Protein AF-A0A943GBY3-F1 (afdb_monomer)

Structure (mmCIF, N/CA/C/O backbone):
data_AF-A0A943GBY3-F1
#
_entry.id   AF-A0A943GBY3-F1
#
loop_
_atom_site.group_PDB
_atom_site.id
_atom_site.type_symbol
_atom_site.label_atom_id
_atom_site.label_alt_id
_atom_site.label_comp_id
_atom_site.label_asym_id
_atom_site.label_entity_id
_atom_site.label_seq_id
_atom_site.pdbx_PDB_ins_code
_atom_site.Cartn_x
_atom_site.Cartn_y
_atom_site.Cartn_z
_atom_site.occupancy
_atom_site.B_iso_or_equiv
_atom_site.auth_seq_id
_atom_site.auth_comp_id
_atom_site.auth_asym_id
_atom_site.auth_atom_id
_atom_site.pdbx_PDB_model_num
ATOM 1 N N . MET A 1 1 ? -19.223 10.887 -2.222 1.00 46.97 1 MET A N 1
ATOM 2 C CA . MET A 1 1 ? -18.222 11.678 -1.467 1.00 46.97 1 MET A CA 1
ATOM 3 C C . MET A 1 1 ? -17.226 10.800 -0.709 1.00 46.97 1 MET A C 1
ATOM 5 O O . MET A 1 1 ? -16.045 11.095 -0.790 1.00 46.97 1 MET A O 1
ATOM 9 N N . GLU A 1 2 ? -17.634 9.714 -0.036 1.00 48.19 2 GLU A N 1
ATOM 10 C CA . GLU A 1 2 ? -16.685 8.800 0.644 1.00 48.19 2 GLU A CA 1
ATOM 11 C C . GLU A 1 2 ? -15.693 8.096 -0.299 1.00 48.19 2 GLU A C 1
ATOM 13 O O . GLU A 1 2 ? -14.523 7.940 0.044 1.00 48.19 2 GLU A O 1
ATOM 18 N N . ASP A 1 3 ? -16.129 7.704 -1.500 1.00 55.00 3 ASP A N 1
ATOM 19 C CA . ASP A 1 3 ? -15.289 6.931 -2.424 1.00 55.00 3 ASP A CA 1
ATOM 20 C C . ASP A 1 3 ? -14.122 7.716 -3.037 1.00 55.00 3 ASP A C 1
ATOM 22 O O . ASP A 1 3 ? -13.077 7.132 -3.325 1.00 55.00 3 ASP A O 1
ATOM 26 N N . GLU A 1 4 ? -14.243 9.035 -3.213 1.00 56.72 4 GLU A N 1
ATOM 27 C CA . GLU A 1 4 ? -13.176 9.835 -3.833 1.00 56.72 4 GLU A CA 1
ATOM 28 C C . GLU A 1 4 ? -11.934 9.929 -2.939 1.00 56.72 4 GLU A C 1
ATOM 30 O O . GLU A 1 4 ? -10.812 9.813 -3.428 1.00 56.72 4 GLU A O 1
ATOM 35 N N . ASN A 1 5 ? -12.117 10.041 -1.620 1.00 58.22 5 ASN A N 1
ATOM 36 C CA . ASN A 1 5 ? -11.009 10.100 -0.659 1.00 58.22 5 ASN A CA 1
ATOM 37 C C . ASN A 1 5 ? -10.229 8.781 -0.546 1.00 58.22 5 ASN A C 1
ATOM 39 O O . ASN A 1 5 ? -9.091 8.771 -0.077 1.00 58.22 5 ASN A O 1
ATOM 43 N N . ILE A 1 6 ? -10.830 7.665 -0.959 1.00 61.81 6 ILE A N 1
ATOM 44 C CA . ILE A 1 6 ? -10.213 6.334 -0.921 1.00 61.81 6 ILE A CA 1
ATOM 45 C C . ILE A 1 6 ? -9.581 6.014 -2.276 1.00 61.81 6 ILE A C 1
ATOM 47 O O . ILE A 1 6 ? -8.481 5.448 -2.361 1.00 61.81 6 ILE A O 1
ATOM 51 N N . ASN A 1 7 ? -10.279 6.373 -3.352 1.00 63.84 7 ASN A N 1
ATOM 52 C CA . ASN A 1 7 ? -9.898 5.962 -4.687 1.00 63.84 7 ASN A CA 1
ATOM 53 C C . ASN A 1 7 ? -8.944 6.936 -5.373 1.00 63.84 7 ASN A C 1
ATOM 55 O O . ASN A 1 7 ? -8.018 6.440 -6.009 1.00 63.84 7 ASN A O 1
ATOM 59 N N . SER A 1 8 ? -9.107 8.250 -5.176 1.00 60.72 8 SER A N 1
ATOM 60 C CA . SER A 1 8 ? -8.318 9.292 -5.846 1.00 60.72 8 SER A CA 1
ATOM 61 C C . SER A 1 8 ? -8.202 10.573 -4.994 1.00 60.72 8 SER A C 1
ATOM 63 O O . SER A 1 8 ? -8.860 11.581 -5.274 1.00 60.72 8 SER A O 1
ATOM 65 N N . PRO A 1 9 ? -7.384 10.587 -3.922 1.00 65.44 9 PRO A N 1
ATOM 66 C CA . PRO A 1 9 ? -7.232 11.784 -3.101 1.00 65.44 9 PRO A CA 1
ATOM 67 C C . PRO A 1 9 ? -6.562 12.898 -3.920 1.00 65.44 9 PRO A C 1
ATOM 69 O O . PRO A 1 9 ? -5.498 12.692 -4.504 1.00 65.44 9 PRO A O 1
ATOM 72 N N . LYS A 1 10 ? -7.162 14.098 -3.936 1.00 57.97 10 LYS A N 1
ATOM 73 C CA . LYS A 1 10 ? -6.766 15.222 -4.816 1.00 57.97 10 LYS A CA 1
ATOM 74 C C . LYS A 1 10 ? -5.278 15.608 -4.763 1.00 57.97 10 LYS A C 1
ATOM 76 O O . LYS A 1 10 ? -4.766 16.137 -5.740 1.00 57.97 10 LYS A O 1
ATOM 81 N N . HIS A 1 11 ? -4.583 15.333 -3.661 1.00 63.81 11 HIS A N 1
ATOM 82 C CA . HIS A 1 11 ? -3.164 15.658 -3.473 1.00 63.81 11 HIS A CA 1
ATOM 83 C C . HIS A 1 11 ? -2.183 14.626 -4.058 1.00 63.81 11 HIS A C 1
ATOM 85 O O . HIS A 1 11 ? -0.983 14.872 -4.040 1.00 63.81 11 HIS A O 1
ATOM 91 N N . TYR A 1 12 ? -2.654 13.482 -4.573 1.00 59.69 12 TYR A N 1
ATOM 92 C CA . TYR A 1 12 ? -1.785 12.477 -5.207 1.00 59.69 12 TYR A CA 1
ATOM 93 C C . TYR A 1 12 ? -1.665 12.624 -6.725 1.00 59.69 12 TYR A C 1
ATOM 95 O O . TYR A 1 12 ? -0.906 11.866 -7.336 1.00 59.69 12 TYR A O 1
ATOM 103 N N . ARG A 1 13 ? -2.397 13.564 -7.333 1.00 61.75 13 ARG A N 1
ATOM 104 C CA . ARG A 1 13 ? -2.311 13.860 -8.767 1.00 61.75 13 ARG A CA 1
ATOM 105 C C . ARG A 1 13 ? -1.188 14.857 -9.025 1.00 61.75 13 ARG A C 1
ATOM 107 O O . ARG A 1 13 ? -1.123 15.892 -8.363 1.00 61.75 13 ARG A O 1
ATOM 114 N N . LEU A 1 14 ? -0.331 14.562 -9.999 1.00 62.59 14 LEU A N 1
ATOM 115 C CA . LEU A 1 14 ? 0.653 15.535 -10.466 1.00 62.59 14 LEU A CA 1
ATOM 116 C C . LEU A 1 14 ? -0.050 16.630 -11.289 1.00 62.59 14 LEU A C 1
ATOM 118 O O . LEU A 1 14 ? -0.821 16.304 -12.193 1.00 62.59 14 LEU A O 1
ATOM 122 N N . PRO A 1 15 ? 0.188 17.926 -11.020 1.00 58.97 15 PRO A N 1
ATOM 123 C CA . PRO A 1 15 ? -0.406 19.003 -11.807 1.00 58.97 15 PRO A CA 1
ATOM 124 C C . PRO A 1 15 ? -0.070 18.842 -13.298 1.00 58.97 15 PRO A C 1
ATOM 126 O O . PRO A 1 15 ? 1.098 18.739 -13.662 1.00 58.97 15 PRO A O 1
ATOM 129 N N . GLY A 1 16 ? -1.089 18.801 -14.160 1.00 62.69 16 GLY A N 1
ATOM 130 C CA . GLY A 1 16 ? -0.919 18.679 -15.615 1.00 62.69 16 GLY A CA 1
ATOM 131 C C . GLY A 1 16 ? -0.747 17.253 -16.157 1.00 62.69 16 GLY A C 1
ATOM 132 O O . GLY A 1 16 ? -0.766 17.075 -17.371 1.00 62.69 16 GLY A O 1
ATOM 133 N N . LEU A 1 17 ? -0.649 16.231 -15.298 1.00 59.19 17 LEU A N 1
ATOM 134 C CA . LEU A 1 17 ? -0.608 14.818 -15.688 1.00 59.19 17 LEU A CA 1
ATOM 135 C C . LEU A 1 17 ? -1.738 14.064 -14.979 1.00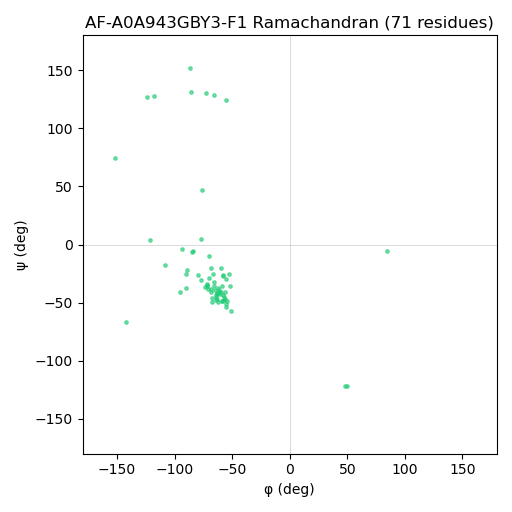 59.19 17 LEU A C 1
ATOM 137 O O . LEU A 1 17 ? -1.847 14.099 -13.757 1.00 59.19 17 LEU A O 1
ATOM 141 N N . ASN A 1 18 ? -2.575 13.338 -15.725 1.00 66.50 18 ASN A N 1
ATOM 142 C CA . ASN A 1 18 ? -3.609 12.464 -15.150 1.00 66.50 18 ASN A CA 1
ATOM 143 C C . ASN A 1 18 ? -2.995 11.161 -14.592 1.00 66.50 18 ASN A C 1
ATOM 145 O O . ASN A 1 18 ? -3.440 10.065 -14.915 1.00 66.50 18 ASN A O 1
ATOM 149 N N . ILE A 1 19 ? -1.912 11.297 -13.826 1.00 75.00 19 ILE A N 1
ATOM 150 C CA . ILE A 1 19 ? -1.130 10.217 -13.231 1.00 75.00 19 ILE A CA 1
ATOM 151 C C . ILE A 1 19 ? -1.208 10.378 -11.718 1.00 75.00 19 ILE A C 1
ATOM 153 O O . ILE A 1 19 ? -0.927 11.454 -11.177 1.00 75.00 19 ILE A O 1
ATOM 157 N N . GLU A 1 20 ? -1.583 9.305 -11.030 1.00 81.69 20 GLU A N 1
ATOM 158 C CA . GLU A 1 20 ? -1.556 9.269 -9.576 1.00 81.69 20 GLU A CA 1
ATOM 159 C C . GLU A 1 20 ? -0.176 8.834 -9.080 1.00 81.69 20 GLU A C 1
ATOM 161 O O . GLU A 1 20 ? 0.531 8.052 -9.714 1.00 81.69 20 GLU A O 1
ATOM 166 N N . SER A 1 21 ? 0.204 9.282 -7.885 1.00 84.75 21 SER A N 1
ATOM 167 C CA . SER A 1 21 ? 1.492 8.912 -7.277 1.00 84.75 21 SER A CA 1
ATOM 168 C C . SER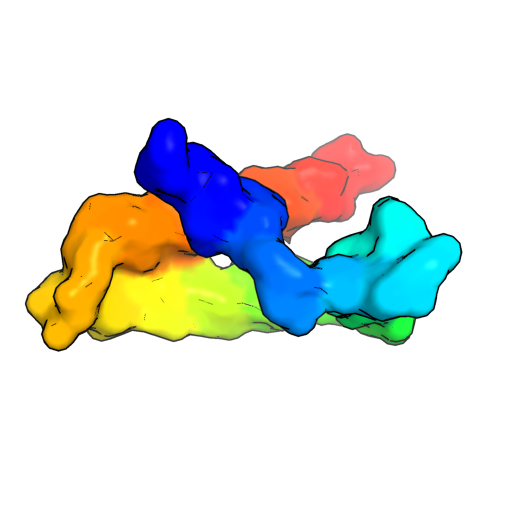 A 1 21 ? 1.682 7.391 -7.174 1.00 84.75 21 SER A C 1
ATOM 170 O O . SER A 1 21 ? 2.805 6.894 -7.251 1.00 84.75 21 SER A O 1
ATOM 172 N N . ILE A 1 22 ? 0.587 6.633 -7.040 1.00 88.25 22 ILE A N 1
ATOM 173 C CA . ILE A 1 22 ? 0.629 5.169 -7.004 1.00 88.25 22 ILE A CA 1
ATOM 174 C C . ILE A 1 22 ? 1.084 4.556 -8.333 1.00 88.25 22 ILE A C 1
ATOM 176 O O . ILE A 1 22 ? 1.749 3.522 -8.320 1.00 88.25 22 ILE A O 1
ATOM 180 N N . ASP A 1 23 ? 0.777 5.188 -9.465 1.00 89.69 23 ASP A N 1
ATOM 181 C CA . ASP A 1 23 ? 1.171 4.692 -10.783 1.00 89.69 23 ASP A CA 1
ATOM 182 C C . ASP A 1 23 ? 2.676 4.851 -10.993 1.00 89.69 23 ASP A C 1
ATOM 184 O O . ASP A 1 23 ? 3.333 3.932 -11.482 1.00 89.69 23 ASP A O 1
ATOM 188 N N . ILE A 1 24 ? 3.242 5.961 -10.514 1.00 90.75 24 ILE A N 1
ATOM 189 C CA . ILE A 1 24 ? 4.691 6.197 -10.502 1.00 90.75 24 ILE A CA 1
ATOM 190 C C . ILE A 1 24 ? 5.386 5.173 -9.602 1.00 90.75 24 ILE A C 1
ATOM 192 O O . ILE A 1 24 ? 6.344 4.529 -10.024 1.00 90.75 24 ILE A O 1
ATOM 196 N N . ILE A 1 25 ? 4.878 4.965 -8.381 1.00 93.06 25 ILE A N 1
ATOM 197 C CA . ILE A 1 25 ? 5.421 3.961 -7.452 1.00 93.06 25 ILE A CA 1
ATOM 198 C C . ILE A 1 25 ? 5.375 2.565 -8.082 1.00 93.06 25 ILE A C 1
ATOM 200 O O . ILE A 1 25 ? 6.347 1.815 -7.999 1.00 93.06 25 ILE A O 1
ATOM 204 N N . ARG A 1 26 ? 4.266 2.212 -8.742 1.00 92.94 26 ARG A N 1
ATOM 205 C CA . ARG A 1 26 ? 4.112 0.922 -9.421 1.00 92.94 26 ARG A CA 1
ATOM 206 C C . ARG A 1 26 ? 5.118 0.758 -10.562 1.00 92.94 26 ARG A C 1
ATOM 208 O O . ARG A 1 26 ? 5.719 -0.308 -10.668 1.00 92.94 26 ARG A O 1
ATOM 215 N N . ALA A 1 27 ? 5.333 1.799 -11.367 1.00 93.00 27 ALA A N 1
ATOM 216 C CA . ALA A 1 27 ? 6.307 1.789 -12.456 1.00 93.00 27 ALA A CA 1
ATOM 217 C C . ALA A 1 27 ? 7.752 1.635 -11.949 1.00 93.00 27 ALA A C 1
ATOM 219 O O . ALA A 1 27 ? 8.503 0.832 -12.496 1.00 93.00 27 ALA A O 1
ATOM 220 N N . ILE A 1 28 ? 8.122 2.344 -10.876 1.00 95.62 28 ILE A N 1
ATOM 221 C CA . ILE A 1 28 ? 9.465 2.274 -10.277 1.00 95.62 28 ILE A CA 1
ATOM 222 C C . ILE A 1 28 ? 9.723 0.901 -9.644 1.00 95.62 28 ILE A C 1
ATOM 224 O O . ILE A 1 28 ? 10.791 0.321 -9.829 1.00 95.62 28 ILE A O 1
ATOM 228 N N . LEU A 1 29 ? 8.766 0.376 -8.873 1.00 95.38 29 LEU A N 1
ATOM 229 C CA . LEU A 1 29 ? 8.970 -0.858 -8.112 1.00 95.38 29 LEU A CA 1
ATOM 230 C C . LEU A 1 29 ? 8.825 -2.127 -8.962 1.00 95.38 29 LEU A C 1
ATOM 232 O O . LEU A 1 29 ? 9.396 -3.159 -8.600 1.00 95.38 29 LEU A O 1
ATOM 236 N N . GLY A 1 30 ? 8.060 -2.093 -10.057 1.00 93.31 30 GLY A N 1
ATOM 237 C CA . GLY A 1 30 ? 7.833 -3.255 -10.921 1.00 93.31 30 GLY A CA 1
ATOM 238 C C . GLY A 1 30 ? 7.410 -4.493 -10.119 1.00 93.31 30 GLY A C 1
ATOM 239 O O . GLY A 1 30 ? 6.452 -4.448 -9.346 1.00 93.31 30 GLY A O 1
ATOM 240 N N . LYS A 1 31 ? 8.173 -5.592 -10.231 1.00 93.31 31 LYS A N 1
ATOM 241 C CA . LYS A 1 31 ? 7.920 -6.853 -9.498 1.00 93.31 31 LYS A CA 1
ATOM 242 C C . LYS A 1 31 ? 7.944 -6.718 -7.968 1.00 93.31 31 LYS A C 1
ATOM 244 O O . LYS A 1 31 ? 7.403 -7.569 -7.266 1.00 93.31 31 LYS A O 1
ATOM 249 N N . TYR A 1 32 ? 8.570 -5.668 -7.435 1.00 95.88 32 TYR A N 1
ATOM 250 C CA . TYR A 1 32 ? 8.646 -5.414 -5.995 1.00 95.88 32 TYR A CA 1
ATOM 251 C C . TYR A 1 32 ? 7.423 -4.659 -5.453 1.00 95.88 32 TYR A C 1
ATOM 253 O O . TYR A 1 32 ? 7.279 -4.531 -4.237 1.00 95.88 32 TYR A O 1
ATOM 261 N N . PHE A 1 33 ? 6.503 -4.205 -6.315 1.00 96.50 33 PHE A N 1
ATOM 262 C CA . PHE A 1 33 ? 5.287 -3.491 -5.905 1.00 96.50 33 PHE A CA 1
ATOM 263 C C . PHE A 1 33 ? 4.404 -4.303 -4.939 1.00 96.50 33 PHE A C 1
ATOM 265 O O . PHE A 1 33 ? 3.727 -3.730 -4.083 1.00 96.50 33 PHE A O 1
ATOM 272 N N . LYS A 1 34 ? 4.465 -5.640 -4.997 1.00 96.25 34 LYS A N 1
ATOM 273 C CA . LYS A 1 34 ? 3.752 -6.518 -4.058 1.00 96.25 34 LYS A CA 1
ATOM 274 C C . LYS A 1 34 ? 4.135 -6.283 -2.595 1.00 96.25 34 LYS A C 1
ATOM 276 O O . LYS A 1 34 ? 3.268 -6.295 -1.725 1.00 96.25 34 LYS A O 1
ATOM 281 N N . TRP A 1 35 ? 5.402 -5.972 -2.320 1.00 97.62 35 TRP A N 1
ATOM 282 C CA . TRP A 1 35 ? 5.874 -5.689 -0.962 1.00 97.62 35 TRP A CA 1
ATOM 283 C C . TRP A 1 35 ? 5.377 -4.336 -0.452 1.00 97.62 35 TRP A C 1
ATOM 285 O O . TRP A 1 35 ? 5.025 -4.205 0.720 1.00 97.62 35 TRP A O 1
ATOM 295 N N . PHE A 1 36 ? 5.259 -3.350 -1.347 1.00 97.25 36 PHE A N 1
ATOM 296 C CA . PHE A 1 36 ? 4.614 -2.078 -1.030 1.00 97.25 36 PHE A CA 1
ATOM 297 C C . PHE A 1 36 ? 3.134 -2.272 -0.675 1.00 97.25 36 PHE A C 1
ATOM 299 O O . PHE A 1 36 ? 2.650 -1.684 0.297 1.00 97.25 36 PHE A O 1
ATOM 306 N N . CYS A 1 37 ? 2.418 -3.124 -1.416 1.00 97.75 37 CYS A N 1
ATOM 307 C CA . CYS A 1 37 ? 1.029 -3.462 -1.105 1.00 97.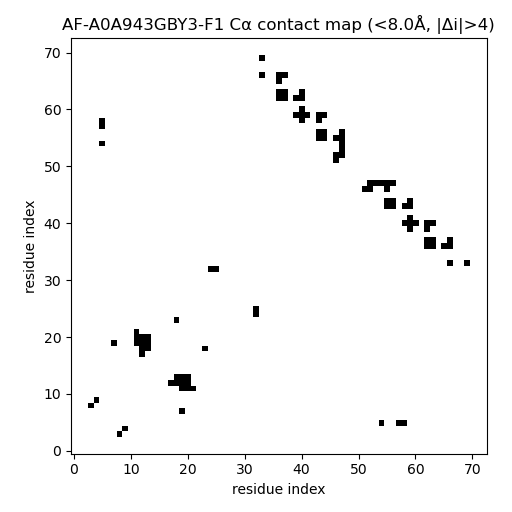75 37 CYS A CA 1
ATOM 308 C C . CYS A 1 37 ? 0.916 -4.151 0.258 1.00 97.75 37 CYS A C 1
ATOM 310 O O . CYS A 1 37 ? 0.152 -3.685 1.101 1.00 97.75 37 CYS A O 1
ATOM 312 N N . LEU A 1 38 ? 1.733 -5.179 0.517 1.00 97.94 38 LEU A N 1
ATOM 313 C CA . LEU A 1 38 ? 1.730 -5.914 1.786 1.00 97.94 38 LEU A CA 1
ATOM 314 C C . LEU A 1 38 ? 1.950 -4.995 2.997 1.00 97.94 38 LEU A C 1
ATOM 316 O O . LEU A 1 38 ? 1.188 -5.048 3.963 1.00 97.94 38 LEU A O 1
ATOM 320 N N . GLY A 1 39 ? 2.938 -4.099 2.928 1.00 98.06 39 GLY A N 1
ATOM 321 C CA . GLY A 1 39 ? 3.193 -3.135 4.000 1.00 98.06 39 GLY A CA 1
ATOM 322 C C . GLY A 1 39 ? 2.008 -2.196 4.251 1.00 98.06 39 GLY A C 1
ATOM 323 O O . GLY A 1 39 ? 1.667 -1.910 5.401 1.00 98.06 39 GLY A O 1
ATOM 324 N N . ASN A 1 40 ? 1.330 -1.744 3.190 1.00 98.19 40 ASN A N 1
ATOM 325 C CA . ASN A 1 40 ? 0.135 -0.913 3.327 1.00 98.19 40 ASN A CA 1
ATOM 326 C C . ASN A 1 40 ? -1.049 -1.686 3.920 1.00 98.19 40 ASN A C 1
ATOM 328 O O . ASN A 1 40 ? -1.731 -1.136 4.781 1.00 98.19 40 ASN A O 1
ATOM 332 N N . ILE A 1 41 ? -1.268 -2.941 3.517 1.00 98.44 41 ILE A N 1
ATOM 333 C CA . ILE A 1 41 ? -2.315 -3.806 4.083 1.00 98.44 41 ILE A CA 1
ATOM 334 C C . ILE A 1 41 ? -2.140 -3.905 5.601 1.00 98.44 41 ILE A C 1
ATOM 336 O O . ILE A 1 41 ? -3.055 -3.553 6.345 1.00 98.44 41 ILE A O 1
ATOM 340 N N . ILE A 1 42 ? -0.941 -4.281 6.062 1.00 98.12 42 ILE A N 1
ATOM 341 C CA . ILE A 1 42 ? -0.628 -4.404 7.494 1.00 98.12 42 ILE A CA 1
ATOM 342 C C . ILE A 1 42 ? -0.845 -3.066 8.209 1.00 98.12 42 ILE A C 1
ATOM 344 O O . ILE A 1 42 ? -1.539 -3.008 9.224 1.00 98.12 42 ILE A O 1
ATOM 34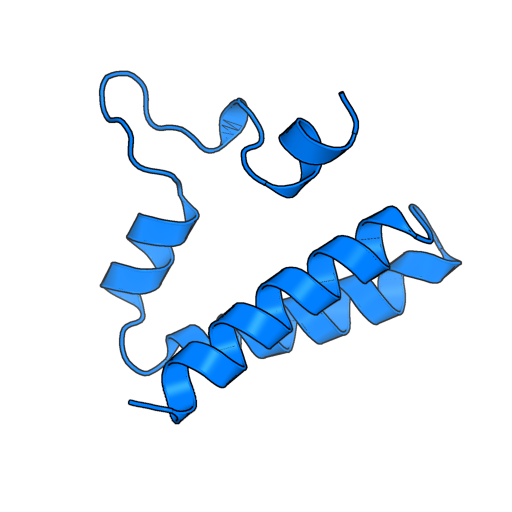8 N N . LYS A 1 43 ? -0.311 -1.969 7.654 1.00 97.69 43 LYS A N 1
ATOM 349 C CA . LYS A 1 43 ? -0.472 -0.619 8.213 1.00 97.69 43 LYS A CA 1
ATOM 350 C C . LYS A 1 43 ? -1.943 -0.255 8.419 1.00 97.69 43 LYS A C 1
ATOM 352 O O . LYS A 1 43 ? -2.289 0.263 9.478 1.00 97.69 43 LYS A O 1
ATOM 357 N N . TYR A 1 44 ? -2.793 -0.471 7.416 1.00 98.25 44 TYR A N 1
ATOM 358 C CA . TYR A 1 44 ? -4.199 -0.078 7.493 1.00 98.25 44 TYR A CA 1
ATOM 359 C C . TYR A 1 44 ? -5.009 -0.995 8.413 1.00 98.25 44 TYR A C 1
ATOM 361 O O . TYR A 1 44 ? -5.820 -0.482 9.177 1.00 98.25 44 TYR A O 1
ATOM 369 N N . ILE A 1 45 ? -4.731 -2.302 8.441 1.00 97.81 45 ILE A N 1
ATOM 370 C CA . ILE A 1 45 ? -5.351 -3.221 9.411 1.00 97.81 45 ILE A CA 1
ATOM 371 C C . ILE A 1 45 ? -5.038 -2.782 10.848 1.00 97.81 45 ILE A C 1
ATOM 373 O O . ILE A 1 45 ? -5.948 -2.641 11.659 1.00 97.81 45 ILE A O 1
ATOM 377 N N . LEU A 1 46 ? -3.768 -2.493 11.157 1.00 97.12 46 LEU A N 1
ATOM 378 C CA . LEU A 1 46 ? -3.352 -2.064 12.500 1.00 97.12 46 LEU A CA 1
ATOM 379 C C . LEU A 1 46 ? -3.908 -0.690 12.904 1.00 97.12 46 LEU A C 1
ATOM 381 O O . LEU A 1 46 ? -4.003 -0.386 14.096 1.00 97.12 46 LEU A O 1
ATOM 385 N N . ARG A 1 47 ? -4.223 0.164 11.924 1.00 97.81 47 ARG A N 1
ATOM 386 C CA . ARG A 1 47 ? -4.712 1.527 12.153 1.00 97.81 47 ARG A CA 1
ATOM 387 C C . ARG A 1 47 ? -6.234 1.616 12.247 1.00 97.81 47 ARG A C 1
ATOM 389 O O . ARG A 1 47 ? -6.712 2.539 12.905 1.00 97.81 47 ARG A O 1
ATOM 396 N N . ALA A 1 48 ? -6.971 0.680 11.647 1.00 97.19 48 ALA A N 1
ATOM 397 C CA . ALA A 1 48 ? -8.430 0.712 11.574 1.00 97.19 48 ALA A CA 1
ATOM 398 C C . ALA A 1 48 ? -9.068 0.931 12.954 1.00 97.19 48 ALA A C 1
ATOM 400 O O . ALA A 1 48 ? -9.688 1.970 13.176 1.00 97.19 48 ALA A O 1
ATOM 401 N N . GLU A 1 49 ? -8.765 0.064 13.917 1.00 90.19 49 GLU A N 1
ATOM 402 C CA . GLU A 1 49 ? -9.335 0.128 15.273 1.00 90.19 49 GL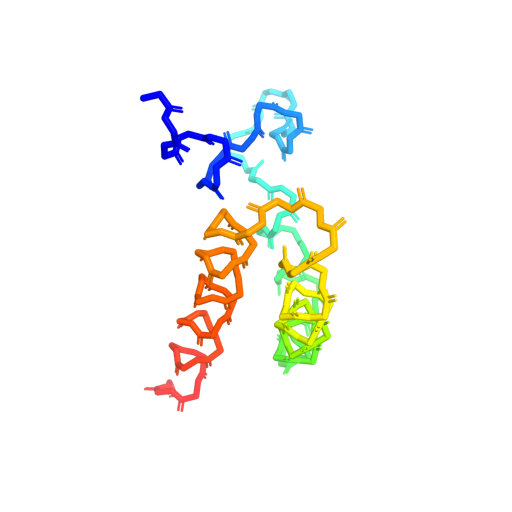U A CA 1
ATOM 403 C C . GLU A 1 49 ? -8.833 1.314 16.115 1.00 90.19 49 GLU A C 1
ATOM 405 O O . GLU A 1 49 ? -9.352 1.583 17.193 1.00 90.19 49 GLU A O 1
ATOM 410 N N . LYS A 1 50 ? -7.813 2.042 15.641 1.00 94.12 50 LYS A N 1
ATOM 411 C CA . LYS A 1 50 ? -7.195 3.163 16.368 1.00 94.12 50 LYS A CA 1
ATOM 412 C C . LYS A 1 50 ? -7.519 4.536 15.785 1.00 94.12 50 LYS A C 1
ATOM 414 O O . LYS A 1 50 ? -7.244 5.535 16.447 1.00 94.12 50 LYS A O 1
ATOM 419 N N . LYS A 1 51 ? -7.996 4.619 14.536 1.00 91.56 51 LYS A N 1
ATOM 420 C CA . LYS A 1 51 ? -8.117 5.907 13.834 1.00 91.56 51 LYS A CA 1
ATOM 421 C C . LYS A 1 51 ? -9.355 6.037 12.954 1.00 91.56 51 LYS A C 1
ATOM 423 O O . LYS A 1 51 ? -10.189 6.885 13.234 1.00 91.56 51 LYS A O 1
ATOM 428 N N . ASN A 1 52 ? -9.447 5.256 11.876 1.00 92.25 52 ASN A N 1
ATOM 429 C CA . ASN A 1 52 ? -10.415 5.515 10.799 1.00 92.25 52 ASN A CA 1
ATOM 430 C C . ASN A 1 52 ? -11.390 4.348 10.535 1.00 92.25 52 ASN A C 1
ATOM 432 O O . ASN A 1 52 ? -12.162 4.409 9.577 1.00 92.25 52 ASN A O 1
ATOM 436 N N . GLY A 1 53 ? -11.3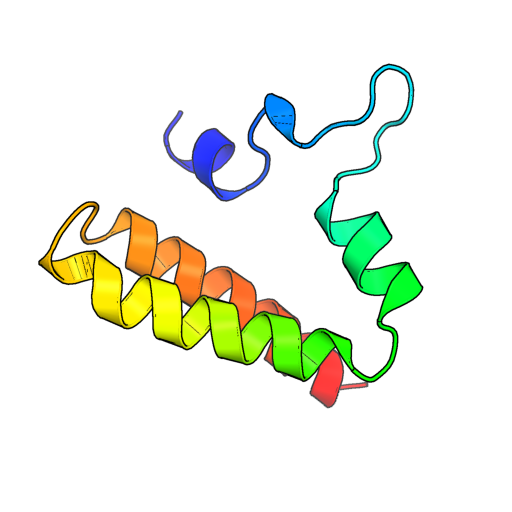39 3.272 11.331 1.00 96.06 53 GLY A N 1
ATOM 437 C CA . GLY A 1 53 ? -12.239 2.117 11.254 1.00 96.06 53 GLY A CA 1
ATOM 438 C C . GLY A 1 53 ? -12.410 1.570 9.836 1.00 96.06 53 GLY A C 1
ATOM 439 O O . GLY A 1 53 ? -11.443 1.225 9.150 1.00 96.06 53 GLY A O 1
ATOM 440 N N . LEU A 1 54 ? -13.664 1.549 9.376 1.00 95.81 54 LEU A N 1
ATOM 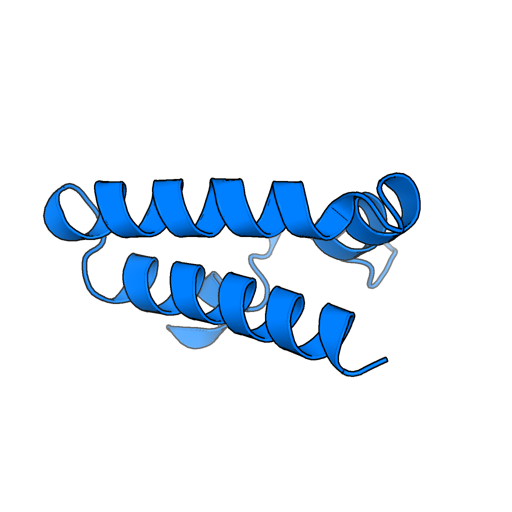441 C CA . LEU A 1 54 ? -14.078 1.032 8.070 1.00 95.81 54 LEU A CA 1
ATOM 442 C C . LEU A 1 54 ? -13.296 1.618 6.884 1.00 95.81 54 LEU A C 1
ATOM 444 O O . LEU A 1 54 ? -13.036 0.902 5.914 1.00 95.81 54 LEU A O 1
ATOM 448 N N . GLU A 1 55 ? -12.909 2.894 6.930 1.00 95.88 55 GLU A N 1
ATOM 449 C CA . GLU A 1 55 ? -12.169 3.520 5.831 1.00 95.88 55 GLU A CA 1
ATOM 450 C C . GLU A 1 55 ? -10.787 2.875 5.645 1.00 95.88 55 GLU A C 1
ATOM 452 O O . GLU A 1 55 ? -10.344 2.642 4.518 1.00 95.88 55 GLU A O 1
ATOM 457 N N . ASP A 1 56 ? -10.113 2.529 6.742 1.00 98.00 56 ASP A N 1
ATOM 458 C CA . ASP A 1 56 ? -8.819 1.856 6.678 1.00 98.00 56 ASP A CA 1
ATOM 459 C C . ASP A 1 56 ? -8.969 0.401 6.222 1.00 98.00 56 ASP A C 1
ATOM 461 O O .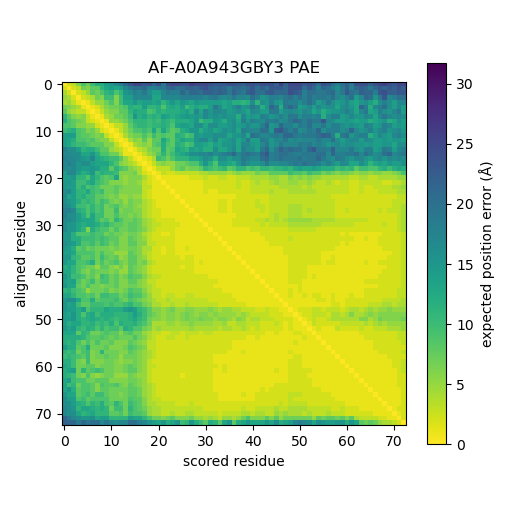 ASP A 1 56 ? -8.168 -0.056 5.408 1.00 98.00 56 ASP A O 1
ATOM 465 N N . TYR A 1 57 ? -10.039 -0.300 6.611 1.00 97.81 57 TYR A N 1
ATOM 466 C CA . TYR A 1 57 ? -10.339 -1.618 6.041 1.00 97.81 57 TYR A CA 1
ATOM 467 C C . TYR A 1 57 ? -10.589 -1.563 4.528 1.00 97.81 57 TYR A C 1
ATOM 469 O O . TYR A 1 57 ? -10.080 -2.402 3.781 1.00 97.81 57 TYR A O 1
ATOM 477 N N . LYS A 1 58 ? -11.314 -0.546 4.039 1.00 97.62 58 LYS A N 1
ATOM 478 C CA . LYS A 1 58 ? -11.486 -0.305 2.595 1.00 97.62 58 LYS A CA 1
ATOM 479 C C . LYS A 1 58 ? -10.136 -0.056 1.908 1.00 97.62 58 LYS A C 1
ATOM 481 O O . LYS A 1 58 ? -9.886 -0.630 0.850 1.00 97.62 58 LYS A O 1
ATOM 486 N N . LYS A 1 59 ? -9.239 0.726 2.523 1.00 96.25 59 LYS A N 1
ATOM 487 C CA . LYS A 1 59 ? -7.878 0.950 2.002 1.00 96.25 59 LYS A CA 1
ATOM 488 C C . LYS A 1 59 ? -7.064 -0.341 1.966 1.00 96.25 59 LYS A C 1
ATOM 490 O O . LYS A 1 59 ? -6.467 -0.626 0.935 1.00 96.25 59 LYS A O 1
ATOM 495 N N . ALA A 1 60 ? -7.072 -1.138 3.034 1.00 98.00 60 ALA A N 1
ATOM 496 C CA . ALA A 1 60 ? -6.381 -2.427 3.079 1.00 98.00 60 ALA A CA 1
ATOM 497 C C . ALA A 1 60 ? -6.849 -3.357 1.948 1.00 98.00 60 ALA A C 1
ATOM 499 O O . ALA A 1 60 ? -6.019 -3.878 1.207 1.00 98.00 60 ALA A O 1
ATOM 500 N N . ARG A 1 61 ? -8.169 -3.481 1.750 1.00 98.12 61 ARG A N 1
ATOM 501 C CA . ARG A 1 61 ? -8.750 -4.252 0.641 1.00 98.12 61 ARG A CA 1
ATOM 502 C C . ARG A 1 61 ? -8.272 -3.762 -0.725 1.00 98.12 61 ARG A C 1
ATOM 504 O O . ARG A 1 61 ? -7.828 -4.579 -1.512 1.00 98.12 61 ARG A O 1
ATOM 511 N N . LYS A 1 62 ? -8.245 -2.449 -0.978 1.00 96.88 62 LYS A N 1
ATOM 512 C CA . LYS A 1 62 ? -7.748 -1.900 -2.255 1.00 96.88 62 LYS A CA 1
ATOM 513 C C . LYS A 1 62 ? -6.314 -2.357 -2.572 1.00 96.88 62 LYS A C 1
ATOM 515 O O . LYS A 1 62 ? -6.006 -2.686 -3.714 1.00 96.88 62 LYS A O 1
ATOM 520 N N . TYR A 1 63 ? -5.435 -2.394 -1.566 1.00 97.69 63 TYR A N 1
ATOM 521 C CA . TYR A 1 63 ? -4.068 -2.902 -1.737 1.00 97.69 63 TYR A CA 1
ATOM 522 C C . TYR A 1 63 ? -4.015 -4.422 -1.917 1.00 97.69 63 TYR A C 1
ATOM 524 O O . TYR A 1 63 ? -3.165 -4.904 -2.664 1.00 97.69 63 TYR A O 1
ATOM 532 N N . LEU A 1 64 ? -4.908 -5.166 -1.260 1.00 98.12 64 LEU A N 1
ATOM 533 C CA . LEU A 1 64 ? -5.047 -6.607 -1.461 1.00 98.12 64 LEU A CA 1
ATOM 534 C C . LEU A 1 64 ? -5.504 -6.924 -2.891 1.00 98.12 64 LEU A C 1
ATOM 536 O O . LEU A 1 64 ? -4.881 -7.752 -3.546 1.00 98.12 64 LEU A O 1
ATOM 540 N N . ASP A 1 65 ? -6.503 -6.207 -3.406 1.00 97.25 65 ASP A N 1
ATOM 541 C CA . ASP A 1 65 ? -7.010 -6.370 -4.773 1.00 97.25 65 ASP A CA 1
ATOM 542 C C . ASP A 1 65 ? -5.905 -6.109 -5.812 1.00 97.25 65 ASP A C 1
ATOM 544 O O . ASP A 1 65 ? -5.761 -6.840 -6.792 1.00 97.25 65 ASP A O 1
ATOM 548 N N . TRP A 1 66 ? -5.071 -5.085 -5.591 1.00 95.81 66 TRP A N 1
ATOM 549 C CA . TRP A 1 66 ? -3.912 -4.820 -6.448 1.00 95.81 66 TRP A CA 1
ATOM 550 C C . TRP A 1 66 ? -2.845 -5.912 -6.390 1.00 95.81 66 TRP A C 1
ATOM 552 O O . TRP A 1 66 ? -2.207 -6.168 -7.410 1.00 95.81 66 TRP A O 1
ATOM 562 N N . LEU A 1 67 ? -2.636 -6.523 -5.222 1.00 96.12 67 LEU A N 1
ATOM 563 C CA . LEU A 1 67 ? -1.703 -7.634 -5.057 1.00 96.12 67 LEU A CA 1
ATOM 564 C C . LEU A 1 67 ? -2.213 -8.870 -5.806 1.00 96.12 67 LEU A C 1
ATOM 566 O O . LEU A 1 67 ? -1.470 -9.408 -6.618 1.00 96.12 67 LEU A O 1
ATOM 570 N N . ILE A 1 68 ? -3.481 -9.252 -5.608 1.00 96.81 68 ILE A N 1
ATOM 571 C CA . ILE A 1 68 ? -4.122 -10.391 -6.294 1.00 96.81 68 ILE A CA 1
ATOM 572 C C . ILE A 1 68 ? -4.015 -10.227 -7.813 1.00 96.81 68 ILE A C 1
ATOM 574 O O . ILE A 1 68 ? -3.471 -11.094 -8.490 1.00 96.81 68 ILE A O 1
ATOM 578 N N . LYS A 1 69 ? -4.405 -9.059 -8.340 1.00 94.00 69 LYS A N 1
ATOM 579 C CA . LYS A 1 69 ? -4.300 -8.748 -9.775 1.00 94.00 69 LYS A CA 1
ATOM 580 C C . LYS A 1 69 ? -2.868 -8.847 -10.320 1.00 94.00 69 LYS A C 1
ATOM 582 O O . LYS A 1 69 ? -2.673 -9.008 -11.523 1.00 94.00 69 LYS A O 1
ATOM 587 N N . GLY A 1 70 ? -1.863 -8.655 -9.467 1.00 90.88 70 GLY A N 1
ATOM 588 C CA . GLY A 1 70 ? -0.456 -8.795 -9.830 1.00 90.88 70 GLY A CA 1
ATOM 589 C C . GLY A 1 70 ? 0.011 -10.247 -9.939 1.00 90.88 70 GLY A C 1
ATOM 590 O O . GLY A 1 70 ? 0.905 -10.502 -10.737 1.00 90.88 70 GLY A O 1
ATOM 591 N N . GLU A 1 71 ? -0.577 -11.163 -9.167 1.00 88.94 71 GLU A N 1
ATOM 592 C CA . GLU A 1 71 ? -0.228 -12.594 -9.144 1.00 88.94 71 GLU A CA 1
ATOM 593 C C . GLU A 1 71 ? -1.027 -13.415 -10.178 1.00 88.94 71 GLU A C 1
ATOM 595 O O . GLU A 1 71 ? -0.578 -14.474 -10.596 1.00 88.94 71 GLU A O 1
ATOM 600 N N . GLU A 1 72 ? -2.186 -12.927 -10.637 1.00 89.50 72 GLU A N 1
ATOM 601 C CA . GLU A 1 72 ? -2.992 -13.548 -11.711 1.00 89.50 72 GLU A CA 1
ATOM 602 C C . GLU A 1 72 ? -2.441 -13.315 -13.137 1.00 89.50 72 GLU A C 1
ATOM 604 O O . GLU A 1 72 ? -3.093 -13.668 -14.121 1.00 89.50 72 GLU A O 1
ATOM 609 N N . ARG A 1 73 ? -1.273 -12.678 -13.270 1.00 66.31 73 ARG A N 1
ATOM 610 C CA . ARG A 1 73 ? -0.618 -12.351 -14.548 1.00 66.31 73 ARG A CA 1
ATOM 611 C C . ARG A 1 73 ? 0.513 -13.311 -14.867 1.00 66.31 73 ARG A C 1
ATOM 613 O O . ARG A 1 73 ? 0.643 -13.631 -16.068 1.00 66.31 73 ARG A O 1
#

Radius of gyration: 12.99 Å; Cα contacts (8 Å, |Δi|>4): 51; chains: 1; bounding box: 28×33×32 Å
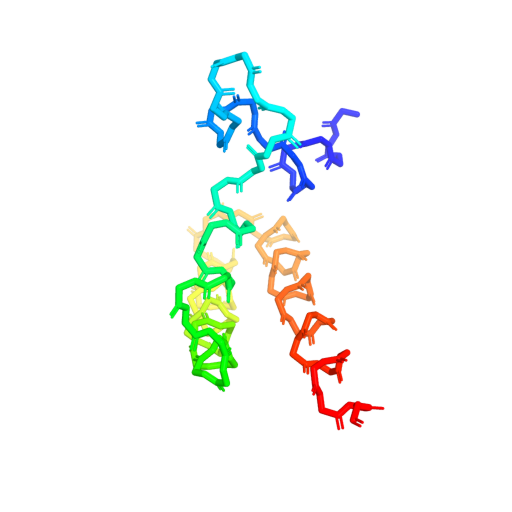
Mean predicted aligned error: 6.7 Å

Sequence (73 aa):
MEDENINSPKHYRLPGLNIESIDIIRAILGKYFKWFCLGNIIKYILRAEKKNGLEDYKKARKYLDWLIKGEER

Solvent-accessible surface area (backbone atoms only — not comparable to full-atom values): 4189 Å² total; per-residue (Å²): 120,76,62,46,69,74,76,59,45,81,85,42,48,47,90,98,43,103,46,46,54,66,57,54,49,41,65,74,42,50,92,52,34,52,57,58,27,53,54,47,27,54,53,22,58,72,36,13,91,75,74,55,37,69,60,24,48,53,50,20,47,55,31,48,54,55,39,52,62,62,72,79,108

Foldseek 3Di:
DLVCCQPPNPVQDDVPDPDGVLNVVCVVCPVNVLVVLVVLLVVLVVCQVPDPPPSSVSNSVVSVVVNVVVVVD

Nearest PDB structures (foldseek):
  3txq-assembly1_D  TM=6.764E-01  e=9.932E+00  Biquartavirus 44RR2
  3txs-assembly1_C  TM=6.459E-01  e=9.354E+00  Biquartavirus 44RR2

Secondary structure (DSSP, 8-state):
-HHHHHH--GGGBPTTS--BHHHHHHHHHGGGHHHHHHHHHHHHHHHIIIIITHHHHHHHHHHHHHHHHHH--

pLDDT: mean 85.54, std 15.98, range [46.97, 98.44]